Protein AF-A0A972DX67-F1 (afdb_monomer_lite)

Secondary structure (DSSP, 8-state):
--GGG--S-HHHHHHHHTT-S-HHHHHHHHHHHHH-HHHHHHHHHHHHHHHHHHHHHHHHS----------S-GGGTHHHHHHHHHHHHHHHTS---------PPPHHHHHHHHHHHHHHHHHHHHHHHHHTSGGGHHHHHHHHHHHHHH-TTSHHHHHHHHHHHHT-

Foldseek 3Di:
DDPPPPPDDPVLLLCLLVVNDDPVSVVVLVVSLVVDVVSVVSSVVSNVVVVVVVVVVVVVPPDDPDPDDDDDPCPVVVVVVVVVCVVVVVVVPPPPPPPPPPPDDDPVRVVVLVVLQVVLVVLLVVLVVLCVDPVSVVVSLVSLVVSCVRRVPYPSVVVSVVVNVVVD

Structure (mmCIF, N/CA/C/O backbone):
data_AF-A0A972DX67-F1
#
_entry.id   AF-A0A972DX67-F1
#
loop_
_atom_site.group_PDB
_atom_site.id
_atom_site.type_symbol
_atom_site.label_atom_id
_atom_site.label_alt_id
_atom_site.label_comp_id
_atom_site.label_asym_id
_atom_site.label_entity_id
_atom_site.label_seq_id
_atom_site.pdbx_PDB_ins_code
_atom_site.Cartn_x
_atom_site.Cartn_y
_atom_site.Cartn_z
_atom_site.occupancy
_atom_site.B_iso_or_equiv
_atom_site.auth_seq_id
_atom_site.auth_comp_id
_atom_site.auth_asym_id
_atom_site.auth_atom_id
_atom_site.pdbx_PDB_model_num
ATOM 1 N N . MET A 1 1 ? -5.923 33.563 16.821 1.00 40.72 1 MET A N 1
ATOM 2 C CA . MET A 1 1 ? -4.946 34.613 16.457 1.00 40.72 1 MET A CA 1
ATOM 3 C C . MET A 1 1 ? -3.716 33.893 15.916 1.00 40.72 1 MET A C 1
ATOM 5 O O . MET A 1 1 ? -3.133 33.157 16.690 1.00 40.72 1 MET A O 1
ATOM 9 N N . ASN A 1 2 ? -3.295 33.904 14.653 1.00 45.19 2 ASN A N 1
ATOM 10 C CA . ASN A 1 2 ? -3.822 34.324 13.352 1.00 45.19 2 ASN A CA 1
ATOM 11 C C . ASN A 1 2 ? -3.290 33.257 12.371 1.00 45.19 2 ASN A C 1
ATOM 13 O O . ASN A 1 2 ? -2.092 32.990 12.383 1.00 45.19 2 ASN A O 1
ATOM 17 N N . ARG A 1 3 ? -4.146 32.622 11.557 1.00 51.25 3 ARG A N 1
ATOM 18 C CA . ARG A 1 3 ? -3.701 31.657 10.524 1.00 51.25 3 ARG A CA 1
ATOM 19 C C . ARG A 1 3 ? -3.033 32.357 9.332 1.00 51.25 3 ARG A C 1
ATOM 21 O O . ARG A 1 3 ? -2.311 31.717 8.580 1.00 51.25 3 ARG A O 1
ATOM 28 N N . ASP A 1 4 ? -3.221 33.671 9.229 1.00 52.00 4 ASP A N 1
ATOM 29 C CA . ASP A 1 4 ? -2.890 34.472 8.051 1.00 52.00 4 ASP A CA 1
ATOM 30 C C . ASP A 1 4 ? -1.472 35.085 8.086 1.00 52.00 4 ASP A C 1
ATOM 32 O O . ASP A 1 4 ? -1.152 35.930 7.255 1.00 52.00 4 ASP A O 1
ATOM 36 N N . SER A 1 5 ? -0.605 34.683 9.033 1.00 57.78 5 SER A N 1
ATOM 37 C CA . SER A 1 5 ? 0.760 35.233 9.169 1.00 57.78 5 SER A CA 1
ATOM 38 C C . SER A 1 5 ? 1.914 34.216 9.281 1.00 57.78 5 SER A C 1
ATOM 40 O O . SER A 1 5 ? 3.056 34.653 9.417 1.00 57.78 5 SER A O 1
ATOM 42 N N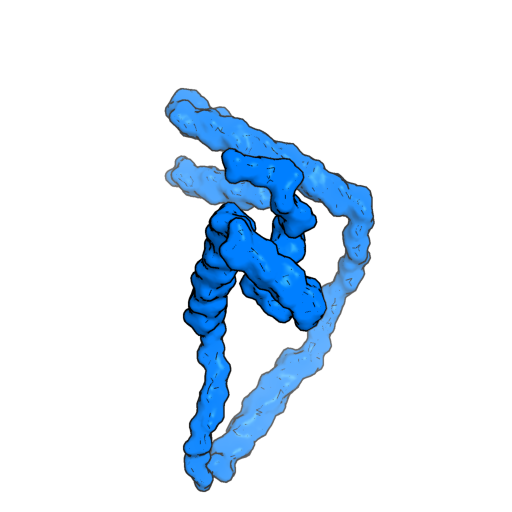 . CYS A 1 6 ? 1.693 32.888 9.217 1.00 72.75 6 CYS A N 1
ATOM 43 C CA . CYS A 1 6 ? 2.813 31.926 9.062 1.00 72.75 6 CYS A CA 1
ATOM 44 C C . CYS A 1 6 ? 3.154 31.893 7.556 1.00 72.75 6 CYS A C 1
ATOM 46 O O . CYS A 1 6 ? 2.484 31.233 6.770 1.00 72.75 6 CYS A O 1
ATOM 48 N N . GLN A 1 7 ? 4.150 32.689 7.142 1.00 72.62 7 GLN A N 1
ATOM 49 C CA . GLN A 1 7 ? 4.680 32.682 5.766 1.00 72.62 7 GLN A CA 1
ATOM 50 C C . GLN A 1 7 ? 5.565 31.456 5.490 1.00 72.62 7 GLN A C 1
ATOM 52 O O . GLN A 1 7 ? 5.942 31.210 4.347 1.00 72.62 7 GLN A O 1
ATOM 57 N N . ILE A 1 8 ? 5.900 30.685 6.529 1.00 78.25 8 ILE A N 1
ATOM 58 C CA . ILE A 1 8 ? 6.676 29.458 6.395 1.00 78.25 8 ILE A CA 1
ATOM 59 C C . ILE A 1 8 ? 5.747 28.331 5.943 1.00 78.25 8 ILE A C 1
ATOM 61 O O . ILE A 1 8 ? 4.800 27.962 6.638 1.00 78.25 8 ILE A O 1
ATOM 65 N N . THR A 1 9 ? 6.025 27.784 4.764 1.00 83.31 9 THR A N 1
ATOM 66 C CA . THR A 1 9 ? 5.316 26.621 4.225 1.00 83.31 9 THR A CA 1
ATOM 67 C C . THR A 1 9 ? 5.663 25.357 5.007 1.00 83.31 9 THR A C 1
ATOM 69 O O . THR A 1 9 ? 6.756 25.245 5.557 1.00 83.31 9 THR A O 1
ATOM 72 N N . GLY A 1 10 ? 4.774 24.361 4.983 1.00 82.81 10 GLY A N 1
ATOM 73 C CA . GLY A 1 10 ? 5.029 23.065 5.621 1.00 82.81 10 GLY A CA 1
ATOM 74 C C . GLY A 1 10 ? 6.306 22.371 5.132 1.00 82.81 10 GLY A C 1
ATOM 75 O O . GLY A 1 10 ? 7.004 21.783 5.946 1.00 82.81 10 GLY A O 1
ATOM 76 N N . GLU A 1 11 ? 6.649 22.498 3.847 1.00 86.31 11 GLU A N 1
ATOM 77 C CA . GLU A 1 11 ? 7.861 21.907 3.249 1.00 86.31 11 GLU A CA 1
ATOM 78 C C . GLU A 1 11 ? 9.142 22.438 3.913 1.00 86.31 11 GLU A C 1
ATOM 80 O O . GLU A 1 11 ? 9.923 21.663 4.453 1.00 86.31 11 GLU A O 1
ATOM 85 N N . LEU A 1 12 ? 9.272 23.765 4.024 1.00 86.88 12 LEU A N 1
ATOM 86 C CA . LEU A 1 12 ? 10.368 24.428 4.744 1.00 86.88 12 LEU A CA 1
ATOM 87 C C . LEU A 1 12 ? 10.505 23.978 6.211 1.00 86.88 12 LEU A C 1
ATOM 89 O O . LEU A 1 12 ? 11.612 23.963 6.738 1.00 86.88 12 LEU A O 1
ATOM 93 N N . LEU A 1 13 ? 9.408 23.629 6.896 1.00 89.62 13 LEU A N 1
ATOM 94 C CA . LEU A 1 13 ? 9.477 23.116 8.274 1.00 89.62 13 LEU A CA 1
ATOM 95 C C . LEU A 1 13 ? 9.993 21.676 8.337 1.00 89.62 13 LEU A C 1
ATOM 97 O O . LEU A 1 13 ? 10.650 21.325 9.315 1.00 89.62 13 LEU A O 1
ATOM 101 N N . VAL A 1 14 ? 9.694 20.860 7.323 1.00 91.88 14 VAL A N 1
ATOM 102 C CA . VAL A 1 14 ? 10.228 19.497 7.193 1.00 91.88 14 VAL A CA 1
ATOM 103 C C . VAL A 1 14 ? 11.723 19.560 6.914 1.00 91.88 14 VAL A C 1
ATOM 105 O O . VAL A 1 14 ? 12.494 18.991 7.679 1.00 91.88 14 VAL A O 1
ATOM 108 N N . ASP A 1 15 ? 12.140 20.358 5.932 1.00 90.88 15 ASP A N 1
ATOM 109 C CA . ASP A 1 15 ? 13.559 20.544 5.610 1.00 90.88 15 ASP A CA 1
ATOM 110 C C . ASP A 1 15 ? 14.352 21.120 6.798 1.00 90.88 15 ASP A C 1
ATOM 112 O O . ASP A 1 15 ? 15.506 20.767 7.044 1.00 90.88 15 ASP A O 1
ATOM 116 N N . PHE A 1 16 ? 13.724 21.999 7.586 1.00 90.94 16 PHE A N 1
ATOM 117 C CA . PHE A 1 16 ? 14.313 22.500 8.826 1.00 90.94 16 PHE A CA 1
ATOM 118 C C . PHE A 1 16 ? 14.427 21.421 9.911 1.00 90.94 16 PHE A C 1
ATOM 120 O O . PHE A 1 16 ? 15.390 21.430 10.672 1.00 90.94 16 PHE A O 1
ATOM 127 N N . ALA A 1 17 ? 13.452 20.516 10.024 1.00 91.56 17 ALA A N 1
ATOM 128 C CA . ALA A 1 17 ? 13.493 19.418 10.990 1.00 91.56 17 ALA A CA 1
ATOM 129 C C . ALA A 1 17 ? 14.527 18.342 10.612 1.00 91.56 17 ALA A C 1
ATOM 131 O O . ALA A 1 17 ? 15.100 17.730 11.513 1.00 91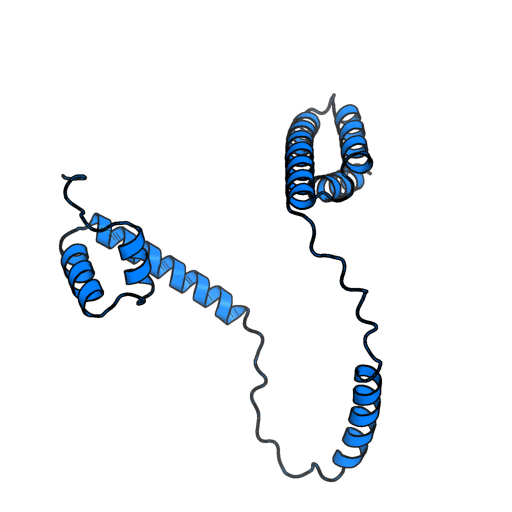.56 17 ALA A O 1
ATOM 132 N N . ASP A 1 18 ? 14.780 18.163 9.313 1.00 90.69 18 ASP A N 1
ATOM 133 C CA . ASP A 1 18 ? 15.757 17.225 8.748 1.00 90.69 18 ASP A CA 1
ATOM 134 C C . ASP A 1 18 ? 17.184 17.813 8.618 1.00 90.69 18 ASP A C 1
ATOM 136 O O . ASP A 1 18 ? 18.084 17.135 8.122 1.00 90.69 18 ASP A O 1
ATOM 140 N N . ASP A 1 19 ? 17.411 19.060 9.060 1.00 90.12 19 ASP A N 1
ATOM 141 C CA . ASP A 1 19 ? 18.679 19.804 8.931 1.00 90.12 19 ASP A CA 1
ATOM 142 C C . ASP A 1 19 ? 19.203 19.909 7.474 1.00 90.12 19 ASP A C 1
ATOM 144 O O . ASP A 1 19 ? 20.410 19.988 7.230 1.00 90.12 19 ASP A O 1
ATOM 148 N N . THR A 1 20 ? 18.306 19.931 6.480 1.00 91.25 20 THR A N 1
ATOM 149 C CA . THR A 1 20 ? 18.657 19.979 5.043 1.00 91.25 20 THR A CA 1
ATOM 150 C C . THR A 1 20 ? 18.681 21.392 4.456 1.00 91.25 20 THR A C 1
ATOM 152 O O . THR A 1 20 ? 19.166 21.585 3.339 1.00 91.25 20 THR A O 1
ATOM 155 N N . LEU A 1 21 ? 18.191 22.391 5.196 1.00 89.19 21 LEU A N 1
ATOM 156 C CA . LEU A 1 21 ? 18.182 23.787 4.758 1.00 89.19 21 LEU A CA 1
ATOM 157 C C . LEU A 1 21 ? 19.578 24.411 4.713 1.00 89.19 21 LEU A C 1
ATOM 159 O O . LEU A 1 21 ? 20.455 24.120 5.528 1.00 89.19 21 LEU A O 1
ATOM 163 N N . SER A 1 22 ? 19.758 25.373 3.803 1.00 91.69 22 SER A N 1
ATOM 164 C CA . SER A 1 22 ? 20.943 26.230 3.824 1.00 91.69 22 SER A CA 1
ATOM 165 C C . SER A 1 22 ? 21.011 27.040 5.127 1.00 91.69 22 SER A C 1
ATOM 167 O O . SER A 1 22 ? 19.991 27.337 5.752 1.00 91.69 22 SER A O 1
ATOM 169 N N . CYS A 1 23 ? 22.213 27.454 5.544 1.00 88.94 23 CYS A N 1
ATOM 170 C CA . CYS A 1 23 ? 22.396 28.224 6.782 1.00 88.94 23 CYS A CA 1
ATOM 171 C C . CYS A 1 23 ? 21.523 29.491 6.843 1.00 88.94 23 CYS A C 1
ATOM 173 O O . CYS A 1 23 ? 21.054 29.868 7.918 1.00 88.94 23 CYS A O 1
ATOM 175 N N . GLU A 1 24 ? 21.308 30.143 5.698 1.00 87.38 24 GLU A N 1
ATOM 176 C CA . GLU A 1 24 ? 20.490 31.351 5.587 1.00 87.38 24 GLU A CA 1
ATOM 177 C C . GLU A 1 24 ? 18.996 31.042 5.771 1.00 87.38 24 GLU A C 1
ATOM 179 O O . GLU A 1 24 ? 18.305 31.712 6.538 1.00 87.38 24 GLU A O 1
ATOM 184 N N . GLU A 1 25 ? 18.498 29.986 5.129 1.00 86.00 25 GLU A N 1
ATOM 185 C CA . GLU A 1 25 ? 17.109 29.534 5.260 1.00 86.00 25 GLU A CA 1
ATOM 186 C C . GLU A 1 25 ? 16.806 29.013 6.660 1.00 86.00 25 GLU A C 1
ATOM 188 O O . GLU A 1 25 ? 15.793 29.386 7.253 1.00 86.00 25 GLU A O 1
ATOM 193 N N . ALA A 1 26 ? 17.715 28.221 7.227 1.00 89.88 26 ALA A N 1
ATOM 194 C CA . ALA A 1 26 ? 17.591 27.707 8.580 1.00 89.88 26 ALA A CA 1
ATOM 195 C C . ALA A 1 26 ? 17.531 28.840 9.615 1.00 89.88 26 ALA A C 1
ATOM 197 O O . ALA A 1 26 ? 16.790 28.739 10.591 1.00 89.88 26 ALA A O 1
ATOM 198 N N . ALA A 1 27 ? 18.275 29.936 9.414 1.00 90.31 27 ALA A N 1
ATOM 199 C CA . ALA A 1 27 ? 18.199 31.106 10.288 1.00 90.31 27 ALA A CA 1
ATOM 200 C C . ALA A 1 27 ? 16.821 31.785 10.227 1.00 90.31 27 ALA A C 1
ATOM 202 O O . ALA A 1 27 ? 16.240 32.058 11.277 1.00 90.31 27 ALA A O 1
ATOM 203 N N . ARG A 1 28 ? 16.266 31.976 9.021 1.00 88.25 28 ARG A N 1
ATOM 204 C CA . ARG A 1 28 ? 14.923 32.557 8.834 1.00 88.25 28 ARG A CA 1
ATOM 205 C C . ARG A 1 28 ? 13.826 31.697 9.460 1.00 88.25 28 ARG A C 1
ATOM 207 O O . ARG A 1 28 ? 12.944 32.212 10.144 1.00 88.25 28 ARG A O 1
ATOM 214 N N . VAL A 1 29 ? 13.875 30.382 9.240 1.00 90.56 29 VAL A N 1
ATOM 215 C CA . VAL A 1 29 ? 12.883 29.455 9.804 1.00 90.56 29 VAL A CA 1
ATOM 216 C C . VAL A 1 29 ? 13.005 29.395 11.327 1.00 90.56 29 VAL A C 1
ATOM 218 O O . VAL A 1 29 ? 11.984 29.412 12.013 1.00 90.56 29 VAL A O 1
ATOM 221 N N . ARG A 1 30 ? 14.227 29.408 11.874 1.00 92.25 30 ARG A N 1
ATOM 222 C CA . ARG A 1 30 ? 14.466 29.429 13.324 1.00 92.25 30 ARG A CA 1
ATOM 223 C C . ARG A 1 30 ? 13.850 30.655 13.993 1.00 92.25 30 ARG A C 1
ATOM 225 O O . ARG A 1 30 ? 13.114 30.493 14.961 1.00 92.25 30 ARG A O 1
ATOM 232 N N . GLU A 1 31 ? 14.090 31.848 13.449 1.00 90.62 31 GLU A N 1
ATOM 233 C CA . GLU A 1 31 ? 13.496 33.090 13.961 1.00 90.62 31 GLU A CA 1
ATOM 234 C C . GLU A 1 31 ? 11.962 33.007 13.981 1.00 90.62 31 GLU A C 1
ATOM 236 O O . GLU A 1 31 ? 11.313 33.360 14.968 1.00 90.62 31 GLU A O 1
ATOM 241 N N . HIS A 1 32 ? 11.370 32.462 12.918 1.00 89.62 32 HIS A N 1
ATOM 242 C CA . HIS A 1 32 ? 9.926 32.282 12.845 1.00 89.62 32 HIS A CA 1
ATOM 243 C C . HIS A 1 32 ? 9.397 31.265 13.870 1.00 89.62 32 HIS A C 1
ATOM 245 O O . HIS A 1 32 ? 8.374 31.501 14.516 1.00 89.62 32 HIS A O 1
ATOM 251 N N . VAL A 1 33 ? 10.077 30.129 14.030 1.00 91.69 33 VAL A N 1
ATOM 252 C CA . VAL A 1 33 ? 9.702 29.066 14.973 1.00 91.69 33 VAL A CA 1
ATOM 253 C C . VAL A 1 33 ? 9.738 29.564 16.420 1.00 91.69 33 VAL A C 1
ATOM 255 O O . VAL A 1 33 ? 8.867 29.206 17.211 1.00 91.69 33 VAL A O 1
ATOM 258 N N . GLU A 1 34 ? 10.680 30.437 16.771 1.00 90.06 34 GLU A N 1
ATOM 259 C CA . GLU A 1 34 ? 10.734 31.049 18.105 1.00 90.06 34 GLU A CA 1
ATOM 260 C C . GLU A 1 34 ? 9.519 31.945 18.389 1.00 90.06 34 GLU A C 1
ATOM 262 O O . GLU A 1 34 ? 9.016 31.977 19.515 1.00 90.06 34 GLU A O 1
ATOM 267 N N . GLN A 1 35 ? 9.006 32.627 17.363 1.00 87.88 35 GLN A N 1
ATOM 268 C CA . GLN A 1 35 ? 7.888 33.566 17.475 1.00 87.88 35 GLN A CA 1
ATOM 269 C C . GLN A 1 35 ? 6.512 32.909 17.276 1.00 87.88 35 GLN A C 1
ATOM 271 O O . GLN A 1 35 ? 5.501 33.449 17.729 1.00 87.88 35 GLN A O 1
ATOM 276 N N . CYS A 1 36 ? 6.447 31.746 16.618 1.00 90.12 36 CYS A N 1
ATOM 277 C CA . CYS A 1 36 ? 5.201 31.078 16.248 1.00 90.12 36 CYS A CA 1
ATOM 278 C C . CYS A 1 36 ? 5.007 29.747 17.002 1.00 90.12 36 CYS A C 1
ATOM 280 O O . CYS A 1 36 ? 5.584 28.723 16.624 1.00 90.12 36 CYS A O 1
ATOM 282 N N . PRO A 1 37 ? 4.119 29.694 18.018 1.00 88.50 37 PRO A N 1
ATOM 283 C CA . PRO A 1 37 ? 3.884 28.482 18.805 1.00 88.50 37 PRO A CA 1
ATOM 284 C C . PRO A 1 37 ? 3.403 27.278 17.988 1.00 88.50 37 PRO A C 1
ATOM 286 O O . PRO A 1 37 ? 3.714 26.143 18.341 1.00 88.50 37 PRO A O 1
ATOM 289 N N . GLN A 1 38 ? 2.649 27.514 16.911 1.00 87.19 38 GLN A N 1
ATOM 290 C CA . GLN A 1 38 ? 2.149 26.454 16.038 1.00 87.19 38 GLN A CA 1
ATOM 291 C C . GLN A 1 38 ? 3.279 25.863 15.196 1.00 87.19 38 GLN A C 1
ATOM 293 O O . GLN A 1 38 ? 3.479 24.652 15.213 1.00 87.19 38 GLN A O 1
ATOM 298 N N . CYS A 1 39 ? 4.028 26.721 14.498 1.00 89.69 39 CYS A N 1
ATOM 299 C CA . CYS A 1 39 ? 5.107 26.292 13.616 1.00 89.69 39 CYS A CA 1
ATOM 300 C C . CYS A 1 39 ? 6.244 25.637 14.477 1.00 89.69 39 CYS A C 1
ATOM 302 O O . CYS A 1 39 ? 6.822 24.634 14.064 1.00 89.69 39 CYS A O 1
ATOM 304 N N . ARG A 1 40 ? 6.413 26.031 15.759 1.00 92.00 40 ARG A N 1
ATOM 305 C CA . ARG A 1 40 ? 7.207 25.300 16.779 1.00 92.00 40 ARG A CA 1
ATOM 306 C C . ARG A 1 40 ? 6.677 23.913 17.133 1.00 92.00 40 ARG A C 1
ATOM 308 O O . ARG A 1 40 ? 7.438 22.953 17.104 1.00 92.00 40 ARG A O 1
ATOM 315 N N . ALA A 1 41 ? 5.395 23.794 17.476 1.00 91.88 41 ALA A N 1
ATOM 316 C CA . ALA A 1 41 ? 4.802 22.502 17.827 1.00 91.88 41 ALA A CA 1
ATOM 317 C C . ALA A 1 41 ? 4.918 21.489 16.674 1.00 91.88 41 ALA A C 1
ATOM 319 O O . ALA A 1 41 ? 5.141 20.305 16.910 1.00 91.88 41 ALA A O 1
ATOM 320 N N . THR A 1 42 ? 4.812 21.962 15.429 1.00 90.75 42 THR A N 1
ATOM 321 C CA . THR A 1 42 ? 5.006 21.136 14.234 1.00 90.75 42 THR A CA 1
ATOM 322 C C . THR A 1 42 ? 6.441 20.626 14.108 1.00 90.75 42 THR A C 1
ATOM 324 O O . THR A 1 42 ? 6.625 19.430 13.906 1.00 90.75 42 THR A O 1
ATOM 327 N N . VAL A 1 43 ? 7.453 21.487 14.267 1.00 93.56 43 VAL A N 1
ATOM 328 C CA . VAL A 1 43 ? 8.867 21.069 14.193 1.00 93.56 43 VAL A CA 1
ATOM 329 C C . VAL A 1 43 ? 9.215 20.064 15.292 1.00 93.56 43 VAL A C 1
ATOM 331 O O . VAL 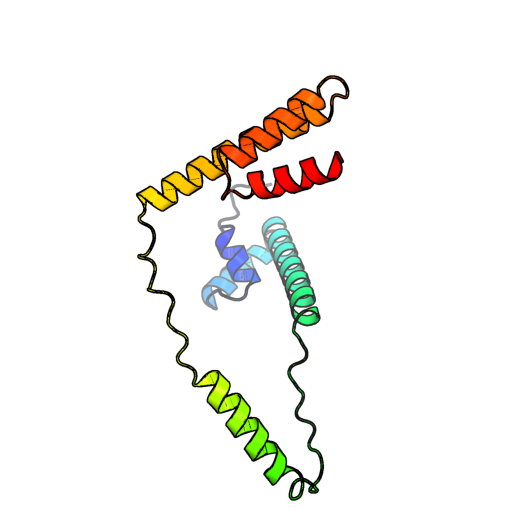A 1 43 ? 9.874 19.067 15.013 1.00 93.56 43 VAL A O 1
ATOM 334 N N . GLU A 1 44 ? 8.735 20.273 16.518 1.00 93.81 44 GLU A N 1
ATOM 335 C CA . GLU A 1 44 ? 8.949 19.322 17.619 1.00 93.81 44 GLU A CA 1
ATOM 336 C C . GLU A 1 44 ? 8.322 17.950 17.326 1.00 93.81 44 GLU A C 1
ATOM 338 O O . GLU A 1 44 ? 8.967 16.917 17.504 1.00 93.81 44 GLU A O 1
ATOM 343 N N . ALA A 1 45 ? 7.093 17.924 16.799 1.00 92.94 45 ALA A N 1
ATOM 344 C CA . ALA A 1 45 ? 6.440 16.676 16.408 1.00 92.94 45 ALA A CA 1
ATOM 345 C C . ALA A 1 45 ? 7.206 15.941 15.292 1.00 92.94 45 ALA A C 1
ATOM 347 O O . ALA A 1 45 ? 7.345 14.716 15.338 1.00 92.94 45 ALA A O 1
ATOM 348 N N . LEU A 1 46 ? 7.735 16.681 14.310 1.00 93.62 46 LEU A N 1
ATOM 349 C CA . LEU A 1 46 ? 8.563 16.120 13.241 1.00 93.62 46 LEU A CA 1
ATOM 350 C C . LEU A 1 46 ? 9.853 15.510 13.805 1.00 93.62 46 LEU A C 1
ATOM 352 O O . LEU A 1 46 ? 10.135 14.342 13.535 1.00 93.62 46 LEU A O 1
ATOM 356 N N . LYS A 1 47 ? 10.574 16.230 14.671 1.00 92.94 47 LYS A N 1
ATOM 357 C CA . LYS A 1 47 ? 11.794 15.724 15.325 1.00 92.94 47 LYS A CA 1
ATOM 358 C C . LYS A 1 47 ? 11.542 14.460 16.142 1.00 92.94 47 LYS A C 1
ATOM 360 O O . LYS A 1 47 ? 12.267 13.480 15.990 1.00 92.94 47 LYS A O 1
ATOM 365 N N . GLN A 1 48 ? 10.469 14.428 16.928 1.00 93.81 48 GLN A N 1
ATOM 366 C CA . GLN A 1 48 ? 10.098 13.243 17.705 1.00 93.81 48 GLN A CA 1
ATOM 367 C C . GLN A 1 48 ? 9.805 12.025 16.808 1.00 93.81 48 GLN A C 1
ATOM 369 O O . GLN A 1 48 ? 10.155 10.885 17.143 1.00 93.81 48 GLN A O 1
ATOM 374 N N . SER A 1 49 ? 9.176 12.248 15.650 1.00 91.88 49 SER A N 1
ATOM 375 C CA . SER A 1 49 ? 8.922 11.181 14.678 1.00 91.88 49 SER A CA 1
ATOM 376 C C . SER A 1 49 ? 10.220 10.633 14.069 1.00 91.88 49 SER A C 1
ATOM 378 O O . SER A 1 49 ? 10.375 9.413 13.966 1.00 91.88 49 SER A O 1
ATOM 380 N N . LEU A 1 50 ? 11.184 11.510 13.763 1.00 91.81 50 LEU A N 1
ATOM 381 C CA . LEU A 1 50 ? 12.501 11.136 13.244 1.00 91.81 50 LEU A CA 1
ATOM 382 C C . LEU A 1 50 ? 13.304 10.339 14.269 1.00 91.81 50 LEU A C 1
ATOM 384 O O . LEU A 1 50 ? 13.869 9.303 13.926 1.00 91.81 50 LEU A O 1
ATOM 388 N N . GLU A 1 51 ? 13.319 10.763 15.532 1.00 91.19 51 GLU A N 1
ATOM 389 C CA . GLU A 1 51 ? 13.984 10.026 16.613 1.00 91.19 51 GLU A CA 1
ATOM 390 C C . GLU A 1 51 ? 13.422 8.609 16.765 1.00 91.19 51 GLU A C 1
ATOM 392 O O . GLU A 1 51 ? 14.176 7.639 16.876 1.00 91.19 51 GLU A O 1
ATOM 397 N N . THR A 1 52 ? 12.095 8.475 16.702 1.00 89.88 52 THR A N 1
ATOM 398 C CA . THR A 1 52 ? 11.413 7.178 16.782 1.00 89.88 52 THR A CA 1
ATOM 399 C C . THR A 1 52 ? 11.779 6.287 15.594 1.00 89.88 52 THR A C 1
ATOM 401 O O . THR A 1 52 ? 12.131 5.120 15.776 1.00 89.88 52 THR A O 1
ATOM 404 N N . ALA A 1 53 ? 11.751 6.834 14.375 1.00 87.38 53 ALA A N 1
ATOM 405 C CA . ALA A 1 53 ? 12.142 6.108 13.171 1.00 87.38 53 ALA A CA 1
ATOM 406 C C . ALA A 1 53 ? 13.618 5.669 13.222 1.00 87.38 53 ALA A C 1
ATOM 408 O O . ALA A 1 53 ? 13.932 4.517 12.918 1.00 87.38 53 ALA A O 1
ATOM 409 N N . GLN A 1 54 ? 14.518 6.545 13.681 1.00 88.00 54 GLN A N 1
ATOM 410 C CA . GLN A 1 54 ? 15.937 6.230 13.851 1.00 88.00 54 GLN A CA 1
ATOM 411 C C . GLN A 1 54 ? 16.178 5.131 14.891 1.00 88.00 54 GLN A C 1
ATOM 413 O O . GLN A 1 54 ? 17.042 4.281 14.675 1.00 88.00 54 GLN A O 1
ATOM 418 N N . ALA A 1 55 ? 15.441 5.128 16.006 1.00 85.38 55 ALA A N 1
ATOM 419 C CA . ALA A 1 55 ? 15.543 4.079 17.019 1.00 85.38 55 ALA A CA 1
ATOM 420 C C . ALA A 1 55 ? 15.157 2.710 16.437 1.00 85.38 55 ALA A C 1
ATOM 422 O O . ALA A 1 55 ? 15.936 1.762 16.519 1.00 85.38 55 ALA A O 1
ATOM 423 N N . ILE A 1 56 ? 14.023 2.645 15.730 1.00 84.62 56 ILE A N 1
ATOM 424 C CA . ILE A 1 56 ? 13.569 1.425 15.049 1.00 84.62 56 ILE A CA 1
ATOM 425 C C . ILE A 1 56 ? 14.616 0.946 14.037 1.00 84.62 56 ILE A C 1
ATOM 427 O O . ILE A 1 56 ? 14.896 -0.249 13.949 1.00 84.62 56 ILE A O 1
ATOM 431 N N . TRP A 1 57 ? 15.218 1.851 13.265 1.00 80.38 57 TRP A N 1
ATOM 432 C CA . TRP A 1 57 ? 16.243 1.472 12.293 1.00 80.38 57 TRP A CA 1
ATOM 433 C C . TRP A 1 57 ? 17.554 1.015 12.935 1.00 80.38 57 TRP A C 1
ATOM 435 O O . TRP A 1 57 ? 18.155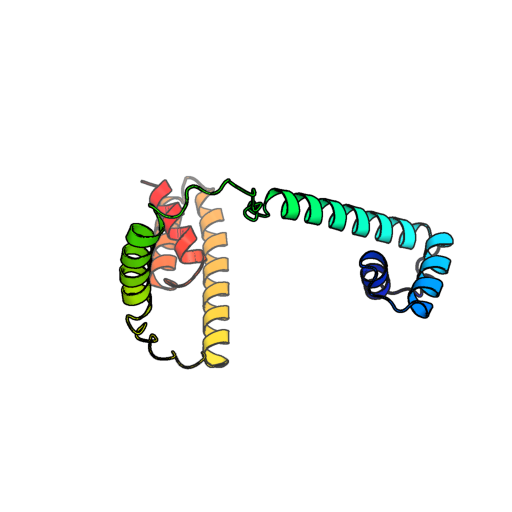 0.076 12.421 1.00 80.38 57 TRP A O 1
ATOM 445 N N . ARG A 1 58 ? 17.990 1.604 14.058 1.00 79.19 58 ARG A N 1
ATOM 446 C CA . ARG A 1 58 ? 19.176 1.125 14.793 1.00 79.19 58 ARG A CA 1
ATOM 447 C C . ARG A 1 58 ? 18.968 -0.271 15.366 1.00 79.19 58 ARG A C 1
ATOM 449 O O . ARG A 1 58 ? 19.868 -1.095 15.249 1.00 79.19 58 ARG A O 1
ATOM 456 N N . ASP A 1 59 ? 17.792 -0.548 15.917 1.00 74.56 59 ASP A N 1
ATOM 457 C CA . ASP A 1 59 ? 17.482 -1.853 16.510 1.00 74.56 59 ASP A CA 1
ATOM 458 C C . ASP A 1 59 ? 17.388 -2.965 15.453 1.00 74.56 59 ASP A C 1
ATOM 460 O O . ASP A 1 59 ? 17.666 -4.131 15.733 1.00 74.56 59 ASP A O 1
ATOM 464 N N . ASN A 1 60 ? 17.046 -2.600 14.213 1.00 60.06 60 ASN A N 1
ATOM 465 C CA . ASN A 1 60 ? 16.972 -3.515 13.072 1.00 60.06 60 ASN A CA 1
ATOM 466 C C . ASN A 1 60 ? 18.229 -3.507 12.184 1.00 60.06 60 ASN A C 1
ATOM 468 O O . ASN A 1 60 ? 18.326 -4.306 11.246 1.00 60.06 60 ASN A O 1
ATOM 472 N N . ALA A 1 61 ? 19.214 -2.650 12.468 1.00 58.78 61 ALA A N 1
ATOM 473 C CA . ALA A 1 61 ? 20.513 -2.708 11.819 1.00 58.78 61 ALA A CA 1
ATOM 474 C C . ALA A 1 61 ? 21.252 -3.948 12.344 1.00 58.78 61 ALA A C 1
ATOM 476 O O . ALA A 1 61 ? 21.818 -3.948 13.436 1.00 58.78 61 ALA A O 1
ATOM 477 N N . CYS A 1 62 ? 21.211 -5.032 11.560 1.00 50.16 62 CYS A N 1
ATOM 478 C CA . CYS A 1 62 ? 21.978 -6.258 11.794 1.00 50.16 62 CYS A CA 1
ATOM 479 C C . CYS A 1 62 ? 23.404 -5.942 12.275 1.00 50.16 62 CYS A C 1
ATOM 481 O O . CYS A 1 62 ? 24.021 -5.010 11.749 1.00 50.16 62 CYS A O 1
ATOM 483 N N . PRO A 1 63 ? 23.972 -6.724 13.215 1.00 50.91 63 PRO A N 1
ATOM 484 C CA . PRO A 1 63 ? 25.296 -6.444 13.737 1.00 50.91 63 PRO A CA 1
ATOM 485 C C . PRO A 1 63 ? 26.311 -6.576 12.603 1.00 50.91 63 PRO A C 1
ATOM 487 O O . PRO A 1 63 ? 26.669 -7.679 12.186 1.00 50.91 63 PRO A O 1
ATOM 490 N N . ALA A 1 64 ? 26.786 -5.431 12.112 1.00 52.09 64 ALA A N 1
ATOM 491 C CA . ALA A 1 64 ? 28.009 -5.358 11.343 1.00 52.09 64 ALA A CA 1
ATOM 492 C C . ALA A 1 64 ? 29.083 -6.070 12.169 1.00 52.09 64 ALA A C 1
ATOM 494 O O . ALA A 1 64 ? 29.331 -5.723 13.326 1.00 52.09 64 ALA A O 1
ATOM 495 N N . SER A 1 65 ? 29.650 -7.127 11.593 1.00 51.97 65 SER A N 1
ATOM 496 C CA . SER A 1 65 ? 30.699 -7.944 12.185 1.00 51.97 65 SER A CA 1
ATOM 497 C C . SER A 1 65 ? 31.797 -7.043 12.746 1.00 51.97 65 SER A C 1
ATOM 499 O O . SER A 1 65 ? 32.615 -6.509 11.994 1.00 51.97 65 SER A O 1
ATOM 501 N N . SER A 1 66 ? 31.813 -6.855 14.066 1.00 49.97 66 SER A N 1
ATOM 502 C CA . SER A 1 66 ? 32.920 -6.177 14.721 1.00 49.97 66 SER A CA 1
ATOM 503 C C . SER A 1 66 ? 34.146 -7.066 14.555 1.00 49.97 66 SER A C 1
ATOM 505 O O . SER A 1 66 ? 34.195 -8.202 15.034 1.00 49.97 66 SER A O 1
ATOM 507 N N . ALA A 1 67 ? 35.118 -6.566 13.796 1.00 50.56 67 ALA A N 1
ATOM 508 C CA . ALA A 1 67 ? 36.410 -7.195 13.619 1.00 50.56 67 ALA A CA 1
ATOM 509 C C . ALA A 1 67 ? 37.115 -7.246 14.980 1.00 50.56 67 ALA A C 1
ATOM 511 O O . ALA A 1 67 ? 37.807 -6.314 15.384 1.00 50.56 67 ALA A O 1
ATOM 512 N N . ARG A 1 68 ? 36.915 -8.343 15.712 1.00 53.06 68 ARG A N 1
ATOM 513 C CA . ARG A 1 68 ? 37.766 -8.694 16.844 1.00 53.06 68 ARG A CA 1
ATOM 514 C C . ARG A 1 68 ? 39.089 -9.179 16.276 1.00 53.06 68 ARG A C 1
ATOM 516 O O . ARG A 1 68 ? 39.141 -10.181 15.566 1.00 53.06 68 ARG A O 1
ATOM 523 N N . THR A 1 69 ? 40.155 -8.462 16.597 1.00 54.94 69 THR A N 1
ATOM 524 C CA . THR A 1 69 ? 41.528 -8.926 16.432 1.00 54.94 69 THR A CA 1
ATOM 525 C C . THR A 1 69 ? 41.700 -10.223 17.225 1.00 54.94 69 THR A C 1
ATOM 527 O O . THR A 1 69 ? 41.703 -10.227 18.453 1.00 54.94 69 THR A O 1
ATOM 530 N N . LEU A 1 70 ? 41.790 -11.349 16.514 1.00 52.75 70 LEU A N 1
ATOM 531 C CA . LEU A 1 70 ? 42.046 -12.671 17.086 1.00 52.75 70 LEU A CA 1
ATOM 532 C C . LEU A 1 70 ? 43.453 -13.156 16.693 1.00 52.75 70 LEU A C 1
ATOM 534 O O . LEU A 1 70 ? 43.913 -12.881 15.582 1.00 52.75 70 LEU A O 1
ATOM 538 N N . PRO A 1 71 ? 44.160 -13.834 17.615 1.00 47.81 71 PRO A N 1
ATOM 539 C CA . PRO A 1 71 ? 45.603 -14.009 17.562 1.00 47.81 71 PRO A CA 1
ATOM 540 C C . PRO A 1 71 ? 46.075 -15.066 16.554 1.00 47.81 71 PRO A C 1
ATOM 542 O O . PRO A 1 71 ? 45.344 -15.928 16.069 1.00 47.81 71 PRO A O 1
ATOM 545 N N . LEU A 1 72 ? 47.372 -14.954 16.286 1.00 54.66 72 LEU A N 1
ATOM 546 C CA . LEU A 1 72 ? 48.225 -15.508 15.237 1.00 54.66 72 LEU A CA 1
ATOM 547 C C . LEU A 1 72 ? 48.296 -17.054 15.107 1.00 54.66 72 LEU A C 1
ATOM 549 O O . LEU A 1 72 ? 49.389 -17.605 15.013 1.00 54.66 72 LEU A O 1
ATOM 553 N N . HIS A 1 73 ? 47.175 -17.783 15.045 1.00 59.72 73 HIS A N 1
ATOM 554 C CA . HIS A 1 73 ? 47.175 -19.243 14.798 1.00 59.72 73 HIS A CA 1
ATOM 555 C C . HIS A 1 73 ? 46.576 -19.673 13.435 1.00 59.72 73 HIS A C 1
ATOM 557 O O . HIS A 1 73 ? 46.279 -20.848 13.206 1.00 59.72 73 HIS A O 1
ATOM 563 N N . TRP A 1 74 ? 46.461 -18.729 12.487 1.00 49.69 74 TRP A N 1
ATOM 564 C CA . TRP A 1 74 ? 45.809 -18.869 11.166 1.00 49.69 74 TRP A CA 1
ATOM 565 C C . TRP A 1 74 ? 46.550 -19.783 10.169 1.00 49.69 74 TRP A C 1
ATOM 567 O O . TRP A 1 74 ? 45.945 -20.326 9.248 1.00 49.69 74 TRP A O 1
ATOM 577 N N . ARG A 1 75 ? 47.846 -20.064 10.336 1.00 58.19 75 ARG A N 1
ATOM 578 C CA . ARG A 1 75 ? 48.600 -20.804 9.299 1.00 58.19 75 ARG A CA 1
ATOM 579 C C . ARG A 1 75 ? 48.058 -22.207 8.983 1.00 58.19 75 ARG A C 1
ATOM 581 O O . ARG A 1 75 ? 48.238 -22.672 7.865 1.00 58.19 75 ARG A O 1
ATOM 588 N N . ARG A 1 76 ? 47.352 -22.861 9.914 1.00 57.56 76 ARG A N 1
ATOM 589 C CA . ARG A 1 76 ? 46.746 -24.189 9.683 1.00 57.56 76 ARG A CA 1
ATOM 590 C C . ARG A 1 76 ? 45.341 -24.139 9.069 1.00 57.56 76 ARG A C 1
ATOM 592 O O . ARG A 1 76 ? 44.924 -25.114 8.459 1.00 57.56 76 ARG A O 1
ATOM 599 N N . TYR A 1 77 ? 44.645 -23.006 9.160 1.00 57.94 77 TYR A N 1
ATOM 600 C CA . TYR A 1 77 ? 43.296 -22.834 8.602 1.00 57.94 77 TYR A CA 1
ATOM 601 C C . TYR A 1 77 ? 43.294 -22.205 7.200 1.00 57.94 77 TYR A C 1
ATOM 603 O O . TYR A 1 77 ? 42.301 -22.309 6.485 1.00 57.94 77 TYR A O 1
ATOM 611 N N . ALA A 1 78 ? 44.411 -21.605 6.771 1.00 58.00 78 ALA A N 1
ATOM 612 C CA . ALA A 1 78 ? 44.535 -20.982 5.452 1.00 58.00 78 ALA A CA 1
ATOM 613 C C . ALA A 1 78 ? 44.361 -21.980 4.287 1.00 58.00 78 ALA A C 1
ATOM 615 O O . ALA A 1 78 ? 43.725 -21.648 3.290 1.00 58.00 78 ALA A O 1
ATOM 616 N N . ALA A 1 79 ? 44.858 -23.215 4.423 1.00 56.62 79 ALA A N 1
ATOM 617 C CA . ALA A 1 79 ? 44.747 -24.223 3.365 1.00 56.62 79 ALA A CA 1
ATOM 618 C C . ALA A 1 79 ? 43.306 -24.740 3.179 1.00 56.62 79 ALA A C 1
ATOM 620 O O . ALA A 1 79 ? 42.874 -24.972 2.054 1.00 56.62 79 ALA A O 1
ATOM 621 N N . VAL A 1 80 ? 42.544 -24.865 4.271 1.00 58.75 80 VAL A N 1
ATOM 622 C CA . VAL A 1 80 ? 41.138 -25.310 4.233 1.00 58.75 80 VAL A CA 1
ATOM 623 C C . VAL A 1 80 ? 40.216 -24.183 3.759 1.00 58.75 80 VAL A C 1
ATOM 625 O O . VAL A 1 80 ? 39.270 -24.420 3.016 1.00 58.75 80 VAL A O 1
ATOM 628 N N . ALA A 1 81 ? 40.516 -22.932 4.117 1.00 56.78 81 ALA A N 1
ATOM 629 C CA . ALA A 1 81 ? 39.760 -21.784 3.626 1.00 56.78 81 ALA A CA 1
ATOM 630 C C . ALA A 1 81 ? 39.903 -21.600 2.105 1.00 56.78 81 ALA A C 1
ATOM 632 O O . ALA A 1 81 ? 38.926 -21.260 1.443 1.00 56.78 81 ALA A O 1
ATOM 633 N N . ALA A 1 82 ? 41.083 -21.867 1.532 1.00 60.81 82 ALA A N 1
ATOM 634 C CA . ALA A 1 82 ? 41.308 -21.736 0.093 1.00 60.81 82 ALA A CA 1
ATOM 635 C C . ALA A 1 82 ? 40.456 -22.716 -0.732 1.00 60.81 82 ALA A C 1
ATOM 637 O O . ALA A 1 82 ? 39.897 -22.328 -1.755 1.00 60.81 82 ALA A O 1
ATOM 638 N N . THR A 1 83 ? 40.298 -23.965 -0.284 1.00 60.28 83 THR A N 1
ATOM 639 C CA . THR A 1 83 ? 39.468 -24.952 -0.993 1.00 60.28 83 THR A CA 1
ATOM 640 C C . THR A 1 83 ? 37.978 -24.634 -0.881 1.00 60.28 83 THR A C 1
ATOM 642 O O . THR A 1 83 ? 37.258 -24.755 -1.870 1.00 60.28 83 THR A O 1
ATOM 645 N N . VAL A 1 84 ? 37.519 -24.144 0.276 1.00 69.56 84 VAL A N 1
ATOM 646 C CA . VAL A 1 84 ? 36.132 -23.682 0.460 1.00 69.56 84 VAL A CA 1
ATOM 647 C C . VAL A 1 84 ? 35.849 -22.425 -0.368 1.00 69.56 84 VAL A C 1
ATOM 649 O O . VAL A 1 84 ? 34.801 -22.345 -1.003 1.00 69.56 84 VAL A O 1
ATOM 652 N N . LEU A 1 85 ? 36.785 -21.474 -0.437 1.00 64.94 85 LEU A N 1
ATOM 653 C CA . LEU A 1 85 ? 36.652 -20.268 -1.260 1.00 64.94 85 LEU A CA 1
ATOM 654 C C . LEU A 1 85 ? 36.685 -20.577 -2.760 1.00 64.94 85 LEU A C 1
ATOM 656 O O . LEU A 1 85 ? 35.931 -19.966 -3.510 1.00 64.94 85 LEU A O 1
ATOM 660 N N . LEU A 1 86 ? 37.493 -21.542 -3.207 1.00 63.66 86 LEU A N 1
ATOM 661 C CA . LEU A 1 86 ? 37.491 -21.984 -4.604 1.00 63.66 86 LEU A CA 1
ATOM 662 C C . LEU A 1 86 ? 36.198 -22.729 -4.963 1.00 63.66 86 LEU A C 1
ATOM 664 O O . LEU A 1 86 ? 35.639 -22.489 -6.030 1.00 63.66 86 LEU A O 1
ATOM 668 N N . ALA A 1 87 ? 35.673 -23.570 -4.067 1.00 65.25 87 ALA A N 1
ATOM 669 C CA . ALA A 1 87 ? 34.399 -24.258 -4.277 1.00 65.25 87 ALA A CA 1
ATOM 670 C C . ALA A 1 87 ? 33.201 -23.288 -4.264 1.00 65.25 87 ALA A C 1
ATOM 672 O O . ALA A 1 87 ? 32.335 -23.366 -5.135 1.00 65.25 87 ALA A O 1
ATOM 673 N N . ALA A 1 88 ? 33.167 -22.336 -3.327 1.00 59.16 88 ALA A N 1
ATOM 674 C CA . ALA A 1 88 ? 32.130 -21.305 -3.254 1.00 59.16 88 ALA A CA 1
ATOM 675 C C . ALA A 1 88 ? 32.236 -20.296 -4.412 1.00 59.16 88 ALA A C 1
ATOM 677 O O . ALA A 1 88 ? 31.225 -19.919 -5.003 1.00 59.16 88 ALA A O 1
ATOM 678 N N . GLY A 1 89 ? 33.458 -19.912 -4.788 1.00 58.25 89 GLY A N 1
ATOM 679 C CA . GLY A 1 89 ? 33.734 -19.043 -5.929 1.00 58.25 89 GLY A CA 1
ATOM 680 C C . GLY A 1 89 ? 33.321 -19.678 -7.255 1.00 58.25 89 GLY A C 1
ATOM 681 O O . GLY A 1 89 ? 32.676 -19.019 -8.063 1.00 58.25 89 GLY A O 1
ATOM 682 N N . ALA A 1 90 ? 33.588 -20.972 -7.456 1.00 59.62 90 ALA A N 1
ATOM 683 C CA . ALA A 1 90 ? 33.123 -21.707 -8.635 1.00 59.62 90 ALA A CA 1
ATOM 684 C C . ALA A 1 90 ? 31.588 -21.827 -8.692 1.00 59.62 90 ALA A C 1
ATOM 686 O O . ALA A 1 90 ? 31.011 -21.833 -9.780 1.00 59.62 90 ALA A O 1
ATOM 687 N N . LEU A 1 91 ? 30.913 -21.862 -7.536 1.00 55.78 91 LEU A N 1
ATOM 688 C CA . LEU A 1 91 ? 29.450 -21.837 -7.465 1.00 55.78 91 LEU A CA 1
ATOM 689 C C . LEU A 1 91 ? 28.872 -20.453 -7.813 1.00 55.78 91 LEU A C 1
ATOM 691 O O . LEU A 1 91 ? 27.815 -20.386 -8.434 1.00 55.78 91 LEU A O 1
ATOM 695 N N . MET A 1 92 ? 29.575 -19.365 -7.471 1.00 57.78 92 MET A N 1
ATOM 696 C CA . MET A 1 92 ? 29.225 -17.994 -7.879 1.00 57.78 92 MET A CA 1
ATOM 697 C C . MET A 1 92 ? 29.627 -17.654 -9.321 1.00 57.78 92 MET A C 1
ATOM 699 O O . MET A 1 92 ? 29.019 -16.776 -9.924 1.00 57.78 92 MET A O 1
ATOM 703 N N . TYR A 1 93 ? 30.608 -18.360 -9.891 1.00 54.00 93 TYR A N 1
ATOM 704 C CA . TYR A 1 93 ? 30.997 -18.251 -11.302 1.00 54.00 93 TYR A CA 1
ATOM 705 C C . TYR A 1 93 ? 30.185 -19.152 -12.233 1.00 54.00 93 TYR A C 1
ATOM 707 O O . TYR A 1 93 ? 30.429 -19.154 -13.442 1.00 54.00 93 TYR A O 1
ATOM 715 N N . ARG A 1 94 ? 29.177 -19.880 -11.721 1.00 50.09 94 ARG A N 1
ATOM 716 C CA . ARG A 1 94 ? 28.086 -20.294 -12.603 1.00 50.09 94 ARG A CA 1
ATOM 717 C C . ARG A 1 94 ? 27.517 -19.001 -13.169 1.00 50.09 94 ARG A C 1
ATOM 719 O O . ARG A 1 94 ? 27.022 -18.204 -12.374 1.00 50.09 94 ARG A O 1
ATOM 726 N N . PRO A 1 95 ? 27.587 -18.772 -14.493 1.00 51.44 95 PRO A N 1
ATOM 727 C CA . PRO A 1 95 ? 26.942 -17.617 -15.070 1.00 51.44 95 PRO A CA 1
ATOM 728 C C . PRO A 1 95 ? 25.491 -17.749 -14.649 1.00 51.44 95 PRO A C 1
ATOM 730 O O . PRO A 1 95 ? 24.810 -18.709 -15.027 1.00 51.44 95 PRO A O 1
ATOM 733 N N . ALA A 1 96 ? 25.051 -16.837 -13.783 1.00 56.69 96 ALA A N 1
ATOM 734 C CA . ALA A 1 96 ? 23.647 -16.584 -13.613 1.00 56.69 96 ALA A CA 1
ATOM 735 C C . ALA A 1 96 ? 23.171 -16.382 -15.045 1.00 56.69 96 ALA A C 1
ATOM 737 O O . ALA A 1 96 ? 23.551 -15.403 -15.688 1.00 56.69 96 ALA A O 1
ATOM 738 N N . ARG A 1 97 ? 22.467 -17.379 -15.597 1.00 47.72 97 ARG A N 1
ATOM 739 C CA . ARG A 1 97 ? 21.661 -17.175 -16.788 1.00 47.72 97 ARG A CA 1
ATOM 740 C C . ARG A 1 97 ? 20.813 -15.991 -16.390 1.00 47.72 97 ARG A C 1
ATOM 742 O O . ARG A 1 97 ? 19.917 -16.159 -15.567 1.00 47.72 97 ARG A O 1
ATOM 749 N N . GLN A 1 98 ? 21.196 -14.803 -16.856 1.00 50.91 98 GLN A N 1
ATOM 750 C CA . GLN A 1 98 ? 20.371 -13.623 -16.739 1.00 50.91 98 GLN A CA 1
ATOM 751 C C . GLN A 1 98 ? 19.022 -14.105 -17.251 1.00 50.91 98 GLN A C 1
ATOM 753 O O . GLN A 1 98 ? 18.965 -14.540 -18.409 1.00 50.91 98 GLN A O 1
ATOM 758 N N . PRO A 1 99 ? 17.977 -14.173 -16.403 1.00 50.81 99 PRO A N 1
ATOM 759 C CA . PRO A 1 99 ? 16.648 -14.344 -16.946 1.00 50.81 99 PRO A CA 1
ATOM 760 C C . PRO A 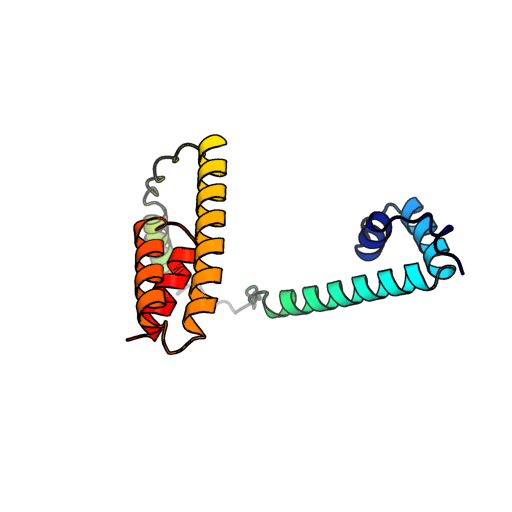1 99 ? 16.543 -13.244 -17.992 1.00 50.81 99 PRO A C 1
ATOM 762 O O . PRO A 1 99 ? 16.888 -12.094 -17.699 1.00 50.81 99 PRO A O 1
ATOM 765 N N . ALA A 1 100 ? 16.260 -13.655 -19.232 1.00 54.84 100 ALA A N 1
ATOM 766 C CA . ALA A 1 100 ? 16.151 -12.761 -20.370 1.00 54.84 100 ALA A CA 1
ATOM 767 C C . ALA A 1 100 ? 15.445 -11.505 -19.878 1.00 54.84 100 ALA A C 1
ATOM 769 O O . ALA A 1 100 ? 14.392 -11.625 -19.252 1.00 54.84 100 ALA A O 1
ATOM 770 N N . ARG A 1 101 ? 16.116 -10.357 -20.025 1.00 52.09 101 ARG A N 1
ATOM 771 C CA . ARG A 1 101 ? 15.646 -9.041 -19.601 1.00 52.09 101 ARG A CA 1
ATOM 772 C C . ARG A 1 101 ? 14.207 -8.939 -20.098 1.00 52.09 101 ARG A C 1
ATOM 774 O O . ARG A 1 101 ? 14.004 -8.761 -21.291 1.00 52.09 101 ARG A O 1
ATOM 781 N N . ALA A 1 102 ? 13.241 -9.203 -19.219 1.00 65.38 102 ALA A N 1
ATOM 782 C CA . ALA A 1 102 ? 11.844 -9.055 -19.565 1.00 65.38 102 ALA A CA 1
ATOM 783 C C . ALA A 1 102 ? 11.726 -7.584 -19.936 1.00 65.38 102 ALA A C 1
ATOM 785 O O . ALA A 1 102 ? 12.168 -6.734 -19.153 1.00 65.38 102 ALA A O 1
ATOM 786 N N . ASP A 1 103 ? 11.292 -7.310 -21.164 1.00 75.88 103 ASP A N 1
ATOM 787 C CA . ASP A 1 103 ? 11.133 -5.947 -21.643 1.00 75.88 103 ASP A CA 1
ATOM 788 C C . ASP A 1 103 ? 10.418 -5.140 -20.562 1.00 75.88 103 ASP A C 1
ATOM 790 O O . ASP A 1 103 ? 9.473 -5.625 -19.930 1.00 75.88 103 ASP A O 1
ATOM 794 N N . ALA A 1 104 ? 10.941 -3.947 -20.269 1.00 80.19 104 ALA A N 1
ATOM 795 C CA . ALA A 1 104 ? 10.333 -3.095 -19.264 1.00 80.19 104 ALA A CA 1
ATOM 796 C C . ALA A 1 104 ? 8.843 -2.936 -19.623 1.00 80.19 104 ALA A C 1
ATOM 798 O O . ALA A 1 104 ? 8.544 -2.635 -20.784 1.00 80.19 104 ALA A O 1
ATOM 799 N N . PRO A 1 105 ? 7.918 -3.185 -18.678 1.00 83.94 105 PRO A N 1
ATOM 800 C CA . PRO A 1 105 ? 6.495 -3.170 -18.975 1.00 83.94 105 PRO A CA 1
ATOM 801 C C . PRO A 1 105 ? 6.119 -1.817 -19.571 1.00 83.94 105 PRO A C 1
ATOM 803 O O . PRO A 1 105 ? 6.568 -0.765 -19.106 1.00 83.94 105 PRO A O 1
ATOM 806 N N . THR A 1 106 ? 5.307 -1.847 -20.623 1.00 92.12 106 THR A N 1
ATOM 807 C CA . THR A 1 106 ? 4.852 -0.612 -21.269 1.00 92.12 106 THR A CA 1
ATOM 808 C C . THR A 1 106 ? 3.947 0.169 -20.316 1.00 92.12 106 THR A C 1
ATOM 810 O O . THR A 1 106 ? 3.315 -0.413 -19.434 1.00 92.12 106 THR A O 1
ATOM 813 N N . LEU A 1 107 ? 3.831 1.488 -20.500 1.00 94.81 107 LEU A N 1
ATOM 814 C CA . LEU A 1 107 ? 2.928 2.306 -19.681 1.00 94.81 107 LEU A CA 1
ATOM 815 C C . LEU A 1 107 ? 1.487 1.767 -19.701 1.00 94.81 107 LEU A C 1
ATOM 817 O O . LEU A 1 107 ? 0.854 1.688 -18.654 1.00 94.81 107 LEU A O 1
ATOM 821 N N . ALA A 1 108 ? 1.009 1.322 -20.867 1.00 94.00 108 ALA A N 1
ATOM 822 C CA . ALA A 1 108 ? -0.314 0.719 -21.018 1.00 94.00 108 ALA A CA 1
ATOM 823 C C . ALA A 1 108 ? -0.468 -0.569 -20.190 1.00 94.00 108 ALA A C 1
ATOM 825 O O . ALA A 1 108 ? -1.520 -0.826 -19.609 1.00 94.00 108 ALA A O 1
ATOM 826 N N . GLU A 1 109 ? 0.591 -1.375 -20.094 1.00 93.38 109 GLU A N 1
ATOM 827 C CA . GLU A 1 109 ? 0.585 -2.582 -19.272 1.00 93.38 109 GLU A CA 1
ATOM 828 C C . GLU A 1 109 ? 0.586 -2.250 -17.775 1.00 93.38 109 GLU A C 1
ATOM 830 O O . GLU A 1 109 ? -0.138 -2.882 -17.004 1.00 93.38 109 GLU A O 1
ATOM 835 N N . ILE A 1 110 ? 1.346 -1.231 -17.364 1.00 94.44 110 ILE A N 1
ATOM 836 C CA . ILE A 1 110 ? 1.341 -0.727 -15.985 1.00 94.44 110 ILE A CA 1
ATOM 837 C C . ILE A 1 110 ? -0.058 -0.213 -15.617 1.00 94.44 110 ILE A C 1
ATOM 839 O O . ILE A 1 110 ? -0.602 -0.607 -14.586 1.00 94.44 110 ILE A O 1
ATOM 843 N N . GLU A 1 111 ? -0.671 0.608 -16.470 1.00 96.44 111 GLU A N 1
ATOM 844 C CA . GLU A 1 111 ? -2.006 1.173 -16.248 1.00 96.44 111 GLU A CA 1
ATOM 845 C C . GLU A 1 111 ? -3.087 0.086 -16.166 1.00 96.44 111 GLU A C 1
ATOM 847 O O . GLU A 1 111 ? -3.936 0.099 -15.266 1.00 96.44 111 GLU A O 1
ATOM 852 N N . ASN A 1 112 ? -3.017 -0.910 -17.051 1.00 96.06 112 ASN A N 1
ATOM 853 C CA . ASN A 1 112 ? -3.910 -2.060 -17.006 1.00 96.06 112 ASN A CA 1
ATOM 854 C C . ASN A 1 112 ? -3.755 -2.839 -15.687 1.00 96.06 112 ASN A C 1
ATOM 856 O O . ASN A 1 112 ? -4.748 -3.115 -15.013 1.00 96.06 112 ASN A O 1
ATOM 860 N N . ARG A 1 113 ? -2.517 -3.127 -15.254 1.00 94.88 113 ARG A N 1
ATOM 861 C CA . ARG A 1 113 ? -2.256 -3.804 -13.969 1.00 94.88 113 ARG A CA 1
ATOM 862 C C . ARG A 1 113 ? -2.774 -2.999 -12.776 1.00 94.88 113 ARG A C 1
ATOM 864 O O . ARG A 1 113 ? -3.330 -3.581 -11.841 1.00 94.88 113 ARG A O 1
ATOM 871 N N . MET A 1 114 ? -2.630 -1.673 -12.802 1.00 96.19 114 MET A N 1
ATOM 872 C CA . MET A 1 114 ? -3.171 -0.792 -11.762 1.00 96.19 114 MET A CA 1
ATOM 873 C C . MET A 1 114 ? -4.699 -0.846 -11.722 1.00 96.19 114 MET A C 1
ATOM 875 O O . MET A 1 114 ? -5.280 -0.980 -10.645 1.00 96.19 114 MET A O 1
ATOM 879 N N . THR A 1 115 ? -5.351 -0.807 -12.884 1.00 97.25 115 THR A N 1
ATOM 880 C CA . THR A 1 115 ? -6.814 -0.861 -12.988 1.00 97.25 115 THR A CA 1
ATOM 881 C C . THR A 1 115 ? -7.356 -2.206 -12.510 1.00 97.25 115 THR A C 1
ATOM 883 O O . THR A 1 115 ? -8.280 -2.234 -11.696 1.00 97.25 115 THR A O 1
ATOM 886 N N . GLN A 1 116 ? -6.744 -3.316 -12.933 1.00 96.69 116 GLN A N 1
ATOM 887 C CA . GLN A 1 116 ? -7.094 -4.658 -12.457 1.00 96.69 116 GLN A CA 1
ATOM 888 C C . GLN A 1 116 ? -6.927 -4.776 -10.937 1.00 96.69 116 GLN A C 1
ATOM 890 O O . GLN A 1 116 ? -7.825 -5.257 -10.248 1.00 96.69 116 GLN A O 1
ATOM 895 N N . SER A 1 117 ? -5.822 -4.260 -10.390 1.00 96.62 117 SER A N 1
ATOM 896 C CA . SER A 1 117 ? -5.573 -4.266 -8.942 1.00 96.62 117 SER A CA 1
ATOM 897 C C . SER A 1 117 ? -6.615 -3.449 -8.173 1.00 96.62 117 SER A C 1
ATOM 899 O O . SER A 1 117 ? -7.116 -3.898 -7.142 1.00 96.62 117 SER A O 1
ATOM 901 N N . ALA A 1 118 ? -6.989 -2.273 -8.684 1.00 97.50 118 ALA A N 1
ATOM 902 C CA . ALA A 1 118 ? -7.993 -1.415 -8.061 1.00 97.50 118 ALA A CA 1
ATOM 903 C C . ALA A 1 118 ? -9.395 -2.046 -8.084 1.00 97.50 118 ALA A C 1
ATOM 905 O O . ALA A 1 118 ? -10.115 -1.988 -7.085 1.00 97.50 118 ALA A O 1
ATOM 906 N N . GLN A 1 119 ? -9.786 -2.672 -9.197 1.00 97.88 119 GLN A N 1
ATOM 907 C CA . GLN A 1 119 ? -11.059 -3.390 -9.300 1.00 97.88 119 GLN A CA 1
ATOM 908 C C . GLN A 1 119 ? -11.111 -4.579 -8.337 1.00 97.88 119 GLN A C 1
ATOM 910 O O . GLN A 1 119 ? -12.068 -4.702 -7.570 1.00 97.88 119 GLN A O 1
ATOM 915 N N . ALA A 1 120 ? -10.059 -5.400 -8.311 1.00 97.88 120 ALA A N 1
ATOM 916 C CA . ALA A 1 120 ? -9.973 -6.554 -7.424 1.00 97.88 120 ALA A CA 1
ATOM 917 C C . ALA A 1 120 ? -10.042 -6.148 -5.941 1.00 97.88 120 ALA A C 1
ATOM 919 O O . ALA A 1 120 ? -10.736 -6.791 -5.155 1.00 97.88 120 ALA A O 1
ATOM 920 N N . ALA A 1 121 ? -9.390 -5.044 -5.560 1.00 97.81 121 ALA A N 1
ATOM 921 C CA . ALA A 1 121 ? -9.453 -4.512 -4.199 1.00 97.81 121 ALA A CA 1
ATOM 922 C C . ALA A 1 121 ? -10.873 -4.072 -3.803 1.00 97.81 121 ALA A C 1
ATOM 924 O O . ALA A 1 121 ? -11.330 -4.381 -2.703 1.00 97.81 121 ALA A O 1
ATOM 925 N N . ARG A 1 122 ? -11.607 -3.399 -4.701 1.00 97.81 122 ARG A N 1
ATOM 926 C CA . ARG A 1 122 ? -13.006 -3.003 -4.447 1.00 97.81 122 ARG A CA 1
ATOM 927 C C . ARG A 1 122 ? -13.916 -4.214 -4.258 1.00 97.81 122 ARG A C 1
ATOM 929 O O . ARG A 1 122 ? -14.759 -4.216 -3.358 1.00 97.81 122 ARG A O 1
ATOM 936 N N . LEU A 1 123 ? -13.734 -5.245 -5.084 1.00 97.44 123 LEU A N 1
ATOM 937 C CA . LEU A 1 123 ? -14.460 -6.502 -4.928 1.00 97.44 123 LEU A CA 1
ATOM 938 C C . LEU A 1 123 ? -14.144 -7.135 -3.575 1.00 97.44 123 LEU A C 1
ATOM 940 O O . LEU A 1 123 ? -15.072 -7.461 -2.844 1.00 97.44 123 LEU A O 1
ATOM 944 N N . LEU A 1 124 ? -12.867 -7.229 -3.196 1.00 97.62 124 LEU A N 1
ATOM 945 C CA . LEU A 1 124 ? -12.460 -7.818 -1.920 1.00 97.62 124 LEU A CA 1
ATOM 946 C C . LEU A 1 124 ? -13.151 -7.153 -0.721 1.00 97.62 124 LEU A C 1
ATOM 948 O O . LEU A 1 124 ? -13.747 -7.857 0.089 1.00 97.62 124 LEU A O 1
ATOM 952 N N . VAL A 1 125 ? -13.143 -5.818 -0.654 1.00 97.81 125 VAL A N 1
ATOM 953 C CA . VAL A 1 125 ? -13.810 -5.059 0.422 1.00 97.81 125 VAL A CA 1
ATOM 954 C C . VAL A 1 125 ? -15.309 -5.373 0.477 1.00 97.81 125 VAL A C 1
ATOM 956 O O . VAL A 1 125 ? -15.871 -5.589 1.550 1.00 97.81 125 VAL A O 1
ATOM 959 N N . THR A 1 126 ? -15.959 -5.456 -0.686 1.00 97.19 126 THR A N 1
ATOM 960 C CA . THR A 1 126 ? -17.385 -5.808 -0.773 1.00 97.19 126 THR A CA 1
ATOM 961 C C . THR A 1 126 ? -17.639 -7.215 -0.229 1.00 97.19 126 THR A C 1
ATOM 963 O O . THR A 1 126 ? -18.602 -7.442 0.501 1.00 97.19 126 THR A O 1
ATOM 966 N N . VAL A 1 127 ? -16.764 -8.169 -0.549 1.00 96.69 127 VAL A N 1
ATOM 967 C CA . VAL A 1 127 ? -16.888 -9.558 -0.091 1.00 96.69 127 VAL A CA 1
ATOM 968 C C . VAL A 1 127 ? -16.658 -9.684 1.414 1.00 96.69 127 VAL A C 1
ATOM 970 O O . VAL A 1 127 ? -17.394 -10.414 2.072 1.00 96.69 127 VAL A O 1
ATOM 973 N N . GLU A 1 128 ? -15.702 -8.948 1.980 1.00 94.88 128 GLU A N 1
ATOM 974 C CA . GLU A 1 128 ? -15.466 -8.914 3.431 1.00 94.88 128 GLU A CA 1
ATOM 975 C C . GLU A 1 128 ? -16.684 -8.375 4.195 1.00 94.88 128 GLU A C 1
ATOM 977 O O . GLU A 1 128 ? -17.041 -8.888 5.258 1.00 94.88 128 GLU A O 1
ATOM 982 N N . GLN A 1 129 ? -17.396 -7.401 3.623 1.00 94.75 129 GLN A N 1
ATOM 983 C CA . GLN A 1 129 ? -18.661 -6.938 4.187 1.00 94.75 129 GLN A CA 1
ATOM 984 C C . GLN A 1 129 ? -19.744 -8.029 4.138 1.00 94.75 129 GLN A C 1
ATOM 986 O O . GLN A 1 129 ? -20.492 -8.184 5.105 1.00 94.75 129 GLN A O 1
ATOM 991 N N . LEU A 1 130 ? -19.826 -8.812 3.056 1.00 93.31 130 LEU A N 1
ATOM 992 C CA . LEU A 1 130 ? -20.761 -9.942 2.959 1.00 93.31 130 LEU A CA 1
ATOM 993 C C . LEU A 1 130 ? -20.420 -11.058 3.955 1.00 93.31 130 LEU A C 1
ATOM 995 O O . LEU A 1 130 ? -21.325 -11.646 4.540 1.00 93.31 130 LEU A O 1
ATOM 999 N N . GLU A 1 131 ? -19.132 -11.322 4.192 1.00 93.06 131 GLU A N 1
ATOM 1000 C CA . GLU A 1 131 ? -18.661 -12.314 5.167 1.00 93.06 131 GLU A CA 1
ATOM 1001 C C . GLU A 1 131 ? -19.161 -12.017 6.590 1.00 93.06 131 GLU A C 1
ATOM 1003 O O . GLU A 1 131 ? -19.484 -12.949 7.332 1.00 93.06 131 GLU A O 1
ATOM 1008 N N . SER A 1 132 ? -19.269 -10.735 6.963 1.00 90.19 132 SER A N 1
ATOM 1009 C CA . SER A 1 132 ? -19.770 -10.326 8.286 1.00 90.19 132 SER A CA 1
ATOM 1010 C C . SER A 1 132 ? -21.211 -10.779 8.562 1.00 90.19 132 SER A C 1
ATOM 1012 O O . SER A 1 132 ? -21.624 -10.880 9.718 1.00 90.19 132 SER A O 1
ATOM 1014 N N . GLN A 1 133 ? -21.972 -11.104 7.512 1.00 93.38 133 GLN A N 1
ATOM 1015 C CA . GLN A 1 133 ? -23.338 -11.601 7.607 1.00 93.38 133 GLN A CA 1
ATOM 1016 C C . GLN A 1 133 ? -23.346 -13.128 7.498 1.00 93.38 133 GLN A C 1
ATOM 1018 O O . GLN A 1 133 ? -23.078 -13.698 6.440 1.00 93.38 133 GLN A O 1
ATOM 1023 N N . ALA A 1 134 ? -23.708 -13.813 8.588 1.00 87.31 134 ALA A N 1
ATOM 1024 C CA . ALA A 1 134 ? -23.674 -15.277 8.656 1.00 87.31 134 ALA A CA 1
ATOM 1025 C C . ALA A 1 134 ? -24.486 -15.968 7.540 1.00 87.31 134 ALA A C 1
ATOM 1027 O O . ALA A 1 134 ? -24.064 -17.006 7.033 1.00 87.31 134 ALA A O 1
ATOM 1028 N N . SER A 1 135 ? -25.608 -15.376 7.120 1.00 92.69 135 SER A N 1
ATOM 1029 C CA . SER A 1 135 ? -26.469 -15.881 6.041 1.00 92.69 135 SER A CA 1
ATOM 1030 C C . SER A 1 135 ? -25.849 -15.782 4.642 1.00 92.69 135 SER A C 1
ATOM 1032 O O . SER A 1 135 ? -26.300 -16.474 3.735 1.00 92.69 135 SER A O 1
ATOM 1034 N N . LEU A 1 136 ? -24.823 -14.947 4.450 1.00 94.38 136 LEU A N 1
ATOM 1035 C CA . LEU A 1 136 ? -24.202 -14.684 3.146 1.00 94.38 136 LEU A CA 1
ATOM 1036 C C . LEU A 1 136 ? -22.809 -15.306 3.008 1.00 94.38 136 LEU A C 1
ATOM 1038 O O . LEU A 1 136 ? -22.120 -15.079 2.013 1.00 94.38 136 LEU A O 1
ATOM 1042 N N . ARG A 1 137 ? -22.395 -16.138 3.969 1.00 92.06 137 ARG A N 1
ATOM 1043 C CA . ARG A 1 137 ? -21.061 -16.747 3.984 1.00 92.06 137 ARG A CA 1
ATOM 1044 C C . ARG A 1 137 ? -20.764 -17.573 2.726 1.00 92.06 137 ARG A C 1
ATOM 1046 O O . ARG A 1 137 ? -19.653 -17.505 2.206 1.00 92.06 137 ARG A O 1
ATOM 1053 N N . ASP A 1 138 ? -21.735 -18.315 2.198 1.00 94.06 138 ASP A N 1
ATOM 1054 C CA . ASP A 1 138 ? -21.534 -19.111 0.977 1.00 94.06 138 ASP A CA 1
ATOM 1055 C C . ASP A 1 138 ? -21.400 -18.240 -0.277 1.00 94.06 138 ASP A C 1
ATOM 1057 O O . ASP A 1 138 ? -20.578 -18.527 -1.154 1.00 94.06 138 ASP A O 1
ATOM 1061 N N . VAL A 1 139 ? -22.129 -17.120 -0.325 1.00 95.06 139 VAL A N 1
ATOM 1062 C CA . VAL A 1 139 ? -21.977 -16.107 -1.379 1.00 95.06 139 VAL A CA 1
ATOM 1063 C C . VAL A 1 139 ? -20.582 -15.491 -1.301 1.00 95.06 139 VAL A C 1
ATOM 1065 O O . VAL A 1 139 ? -19.897 -15.414 -2.320 1.00 95.06 139 VAL A O 1
ATOM 1068 N N . ALA A 1 140 ? -20.110 -15.144 -0.099 1.00 95.75 140 ALA A N 1
ATOM 1069 C CA . ALA A 1 140 ? -18.765 -14.612 0.102 1.00 95.75 140 ALA A CA 1
ATOM 1070 C C . ALA A 1 140 ? -17.679 -15.598 -0.367 1.00 95.75 140 ALA A C 1
ATOM 1072 O O . ALA A 1 140 ? -16.782 -15.216 -1.120 1.00 95.75 140 ALA A O 1
ATOM 1073 N N . LYS A 1 141 ? -17.799 -16.895 -0.037 1.00 96.06 141 LYS A N 1
ATOM 1074 C CA . LYS A 1 141 ? -16.894 -17.943 -0.552 1.00 96.06 141 LYS A CA 1
ATOM 1075 C C . LYS A 1 141 ? -16.885 -18.001 -2.080 1.00 96.06 141 LYS A C 1
ATOM 1077 O O . LYS A 1 141 ? -15.820 -18.148 -2.677 1.00 96.06 141 LYS A O 1
ATOM 1082 N N . SER A 1 142 ? -18.050 -17.901 -2.720 1.00 96.62 142 SER A N 1
ATOM 1083 C CA . SER A 1 142 ? -18.139 -17.879 -4.184 1.00 96.62 142 SER A CA 1
ATOM 1084 C C . SER A 1 142 ? -17.428 -16.662 -4.778 1.00 96.62 142 SER A C 1
ATOM 1086 O O . SER A 1 142 ? -16.684 -16.800 -5.746 1.00 96.62 142 SER A O 1
ATOM 1088 N N . GLN A 1 143 ? -17.597 -15.485 -4.174 1.00 97.31 143 GLN A N 1
ATOM 1089 C CA . GLN A 1 143 ? -16.960 -14.257 -4.647 1.00 97.31 143 GLN A CA 1
ATOM 1090 C C . GLN A 1 143 ? -15.438 -14.264 -4.444 1.00 97.31 143 GLN A C 1
ATOM 1092 O O . GLN A 1 143 ? -14.701 -13.843 -5.331 1.00 97.31 143 GLN A O 1
ATOM 1097 N N . TYR A 1 144 ? -14.932 -14.831 -3.344 1.00 97.31 144 TYR A N 1
ATOM 1098 C CA . TYR A 1 144 ? -13.487 -15.033 -3.190 1.00 97.31 144 TYR A CA 1
ATOM 1099 C C . TYR A 1 144 ? -12.907 -15.932 -4.291 1.00 97.31 144 TYR A C 1
ATOM 1101 O O . TYR A 1 144 ? -11.834 -15.640 -4.815 1.00 97.31 144 TYR A O 1
ATOM 1109 N N . ARG A 1 145 ? -13.618 -16.998 -4.694 1.00 97.50 145 ARG A N 1
ATOM 1110 C CA . ARG A 1 145 ? -13.188 -17.845 -5.823 1.00 97.50 145 ARG A CA 1
ATOM 1111 C C . ARG A 1 145 ? -13.196 -17.086 -7.147 1.00 97.50 145 ARG A C 1
ATOM 1113 O O . ARG A 1 145 ? -12.294 -17.296 -7.951 1.00 97.50 145 ARG A O 1
ATOM 1120 N N . TYR A 1 146 ? -14.168 -16.201 -7.353 1.00 97.56 146 TYR A N 1
ATOM 1121 C CA . TYR A 1 146 ? -14.209 -15.338 -8.532 1.00 97.56 146 TYR A CA 1
ATOM 1122 C C . TYR A 1 146 ? -12.988 -14.408 -8.598 1.00 97.56 146 TYR A C 1
ATOM 1124 O O . TYR A 1 146 ? -12.313 -14.372 -9.622 1.00 97.56 146 TYR A O 1
ATOM 1132 N N . ILE A 1 147 ? -12.628 -13.744 -7.491 1.00 97.38 147 ILE A N 1
ATOM 1133 C CA . ILE A 1 147 ? -11.435 -12.876 -7.432 1.00 97.38 147 ILE A CA 1
ATOM 1134 C C . ILE A 1 147 ? -10.158 -13.661 -7.777 1.00 97.38 147 ILE A C 1
ATOM 1136 O O . ILE A 1 147 ? -9.299 -13.147 -8.489 1.00 97.38 147 ILE A O 1
ATOM 1140 N N . LEU A 1 148 ? -10.037 -14.909 -7.310 1.00 97.69 148 LEU A N 1
ATOM 1141 C CA . LEU A 1 148 ? -8.894 -15.771 -7.634 1.00 97.69 148 LEU A CA 1
ATOM 1142 C C . LEU A 1 148 ? -8.815 -16.155 -9.115 1.00 97.69 148 LEU A C 1
ATOM 1144 O O . LEU A 1 148 ? -7.709 -16.329 -9.621 1.00 97.69 148 LEU A O 1
ATOM 1148 N N . ALA A 1 149 ? -9.959 -16.339 -9.774 1.00 97.56 149 ALA A N 1
ATOM 1149 C CA . ALA A 1 149 ? -10.018 -16.726 -11.178 1.00 97.56 149 ALA A CA 1
ATOM 1150 C C . ALA A 1 149 ? -9.763 -15.533 -12.110 1.00 97.56 149 ALA A C 1
ATOM 1152 O O . ALA A 1 149 ? -8.989 -15.655 -13.053 1.00 97.56 149 ALA A O 1
ATOM 1153 N N . GLU A 1 150 ? -10.384 -14.388 -11.820 1.00 97.56 150 GLU A N 1
ATOM 1154 C CA . GLU A 1 150 ? -10.369 -13.215 -12.702 1.00 97.56 150 GLU A CA 1
ATOM 1155 C C . GLU A 1 150 ? -9.143 -12.314 -12.477 1.00 97.56 150 GLU A C 1
ATOM 1157 O O . GLU A 1 150 ? -8.630 -11.704 -13.412 1.00 97.56 150 GLU A O 1
ATOM 1162 N N . TYR A 1 151 ? -8.626 -12.249 -11.244 1.00 96.88 151 TYR A N 1
ATOM 1163 C CA . TYR A 1 151 ? -7.542 -11.334 -10.863 1.00 96.88 151 TYR A CA 1
ATOM 1164 C C . TYR A 1 151 ? -6.356 -12.044 -10.180 1.00 96.88 151 TYR A C 1
ATOM 1166 O O . TYR A 1 151 ? -5.913 -11.593 -9.115 1.00 96.88 151 TYR A O 1
ATOM 1174 N N . PRO A 1 152 ? -5.806 -13.132 -10.758 1.00 96.25 152 PRO A N 1
ATOM 1175 C CA . PRO A 1 152 ? -4.888 -14.051 -10.073 1.00 96.25 152 PRO A CA 1
ATOM 1176 C C . PRO A 1 152 ? -3.596 -13.397 -9.564 1.00 96.25 152 PRO A C 1
ATOM 1178 O O . PRO A 1 152 ? -3.080 -13.789 -8.518 1.00 96.25 152 PRO A O 1
ATOM 1181 N N . GLU A 1 153 ? -3.106 -12.376 -10.268 1.00 94.19 153 GLU A N 1
ATOM 1182 C CA . GLU A 1 153 ? -1.831 -11.702 -9.985 1.00 94.19 153 GLU A CA 1
ATOM 1183 C C . GLU A 1 153 ? -1.967 -10.495 -9.035 1.00 94.19 153 GLU A C 1
ATOM 1185 O O . GLU A 1 153 ? -1.013 -9.751 -8.813 1.00 94.19 153 GLU A O 1
ATOM 1190 N N . THR A 1 154 ? -3.154 -10.262 -8.465 1.00 96.75 154 THR A N 1
ATOM 1191 C CA . THR A 1 154 ? -3.403 -9.108 -7.584 1.00 96.75 154 THR A CA 1
ATOM 1192 C C . THR A 1 154 ? -3.183 -9.435 -6.104 1.00 96.75 154 THR A C 1
ATOM 1194 O O . THR A 1 154 ? -3.330 -10.573 -5.648 1.00 96.75 154 THR A O 1
ATOM 1197 N N . SER A 1 155 ? -2.897 -8.411 -5.292 1.00 96.50 155 SER A N 1
ATOM 1198 C CA . SER A 1 155 ? -2.843 -8.553 -3.827 1.00 96.50 155 SER A CA 1
ATOM 1199 C C . SER A 1 155 ? -4.182 -9.013 -3.238 1.00 96.50 155 SER A C 1
ATOM 1201 O O . SER A 1 155 ? -4.202 -9.780 -2.272 1.00 96.50 155 SER A O 1
ATOM 1203 N N . ALA A 1 156 ? -5.296 -8.611 -3.857 1.00 96.75 156 ALA A N 1
ATOM 1204 C CA . ALA A 1 156 ? -6.635 -9.036 -3.480 1.00 96.75 156 ALA A CA 1
ATOM 1205 C C . ALA A 1 156 ? -6.845 -10.545 -3.670 1.00 96.75 156 ALA A C 1
ATOM 1207 O O . ALA A 1 156 ? -7.411 -11.190 -2.790 1.00 96.75 156 ALA A O 1
ATOM 1208 N N . ALA A 1 157 ? -6.325 -11.138 -4.749 1.00 97.38 157 ALA A N 1
ATOM 1209 C CA . ALA A 1 157 ? -6.341 -12.590 -4.923 1.00 97.38 157 ALA A CA 1
ATOM 1210 C C . ALA A 1 157 ? -5.534 -13.309 -3.832 1.00 97.38 157 ALA A C 1
ATOM 1212 O O . ALA A 1 157 ? -5.995 -14.303 -3.270 1.00 97.38 157 ALA A O 1
ATOM 1213 N N . LYS A 1 158 ? -4.368 -12.781 -3.444 1.00 97.62 158 LYS A N 1
ATOM 1214 C CA . LYS A 1 158 ? -3.602 -13.347 -2.320 1.00 97.62 158 LYS A CA 1
ATOM 1215 C C . LYS A 1 158 ? -4.408 -13.328 -1.013 1.00 97.62 158 LYS A C 1
ATOM 1217 O O . LYS A 1 158 ? -4.440 -14.338 -0.312 1.00 97.62 158 LYS A O 1
ATOM 1222 N N . ALA A 1 159 ? -5.089 -12.222 -0.709 1.00 97.06 159 ALA A N 1
ATOM 1223 C CA . ALA A 1 159 ? -5.960 -12.116 0.463 1.00 97.06 159 ALA A CA 1
ATOM 1224 C C . ALA A 1 159 ? -7.168 -13.071 0.384 1.00 97.06 159 ALA A C 1
ATOM 1226 O O . ALA A 1 159 ? -7.456 -13.783 1.346 1.00 97.06 159 ALA A O 1
ATOM 1227 N N . ALA A 1 160 ? -7.820 -13.160 -0.779 1.00 96.81 160 ALA A N 1
ATOM 1228 C CA . ALA A 1 160 ? -8.938 -14.072 -1.023 1.00 96.81 160 ALA A CA 1
ATOM 1229 C C . ALA A 1 160 ? -8.553 -15.545 -0.797 1.00 96.81 160 ALA A C 1
ATOM 1231 O O . ALA A 1 160 ? -9.343 -16.314 -0.246 1.00 96.81 160 ALA A O 1
ATOM 1232 N N . ARG A 1 161 ? -7.325 -15.939 -1.166 1.00 97.31 161 ARG A N 1
ATOM 1233 C CA . ARG A 1 161 ? -6.800 -17.290 -0.909 1.00 97.31 161 ARG A CA 1
ATOM 1234 C C . ARG A 1 161 ? -6.714 -17.587 0.587 1.00 97.31 161 ARG A C 1
ATOM 1236 O O . ARG A 1 161 ? -7.251 -18.598 1.026 1.00 97.31 161 ARG A O 1
ATOM 1243 N N . LEU A 1 162 ? -6.117 -16.676 1.357 1.00 97.12 162 LEU A N 1
ATOM 1244 C CA . LEU A 1 162 ? -5.996 -16.807 2.814 1.00 97.12 162 LEU A CA 1
ATOM 1245 C C . LEU A 1 162 ? -7.374 -16.894 3.488 1.00 97.12 162 LEU A C 1
ATOM 1247 O O . LEU A 1 162 ? -7.589 -17.711 4.381 1.00 97.12 162 LEU A O 1
ATOM 1251 N N . LYS A 1 163 ? -8.342 -16.097 3.020 1.00 95.19 163 LYS A N 1
ATOM 1252 C CA . LYS A 1 163 ? -9.728 -16.149 3.505 1.00 95.19 163 LYS A CA 1
ATOM 1253 C C . LYS A 1 163 ? -10.391 -17.495 3.213 1.00 95.19 163 LYS A C 1
ATOM 1255 O O . LYS A 1 163 ? -10.987 -18.086 4.109 1.00 95.19 163 LYS A O 1
ATOM 1260 N N . LEU A 1 164 ? -10.249 -18.029 2.001 1.00 95.06 164 LEU A N 1
ATOM 1261 C CA . LEU A 1 164 ? -10.779 -19.353 1.655 1.00 95.06 164 LEU A CA 1
ATOM 1262 C C . LEU A 1 164 ? -10.148 -20.488 2.463 1.00 95.06 164 LEU A C 1
ATOM 1264 O O . LEU A 1 164 ? -10.853 -21.435 2.808 1.00 95.06 164 LEU A O 1
ATOM 1268 N N . GLU A 1 165 ? -8.863 -20.384 2.793 1.00 95.38 165 GLU A N 1
ATOM 1269 C CA . GLU A 1 165 ? -8.189 -21.320 3.696 1.00 95.38 165 GLU A CA 1
ATOM 1270 C C . GLU A 1 165 ? -8.758 -21.247 5.118 1.00 95.38 165 GLU A C 1
ATOM 1272 O O . GLU A 1 165 ? -8.962 -22.289 5.728 1.00 95.38 165 GLU A O 1
ATOM 1277 N N . SER A 1 166 ? -9.109 -20.053 5.611 1.00 92.19 166 SER A N 1
ATOM 1278 C CA . SER A 1 166 ? -9.713 -19.878 6.945 1.00 92.19 166 SER A CA 1
ATOM 1279 C C . SER A 1 166 ? -11.140 -20.429 7.082 1.00 92.19 166 SER A C 1
ATOM 1281 O O . SER A 1 166 ? -11.624 -20.638 8.190 1.00 92.19 166 SER A O 1
ATOM 1283 N N . PHE A 1 167 ? -11.829 -20.664 5.963 1.00 85.44 167 PHE A N 1
ATOM 1284 C CA . PHE A 1 167 ? -13.175 -21.238 5.946 1.00 85.44 167 PHE A CA 1
ATOM 1285 C C . PHE A 1 167 ? -13.213 -22.770 5.969 1.00 85.44 167 PHE A C 1
ATOM 1287 O O . PHE A 1 167 ? -14.319 -23.327 6.010 1.00 85.44 167 PHE A O 1
ATOM 1294 N N . ARG A 1 168 ? -12.057 -23.422 5.816 1.00 78.69 168 ARG A N 1
ATOM 1295 C CA . ARG A 1 168 ? -11.905 -24.878 5.819 1.00 78.69 168 ARG A CA 1
ATOM 1296 C C . ARG A 1 168 ? -11.706 -25.375 7.244 1.00 78.69 168 ARG A C 1
ATOM 1298 O O . ARG A 1 168 ? -12.319 -26.419 7.545 1.00 78.69 168 ARG A O 1
#

Sequence (168 aa):
MNRDSCQITGELLVDFADDTLSCEEAARVREHVEQCPQCRATV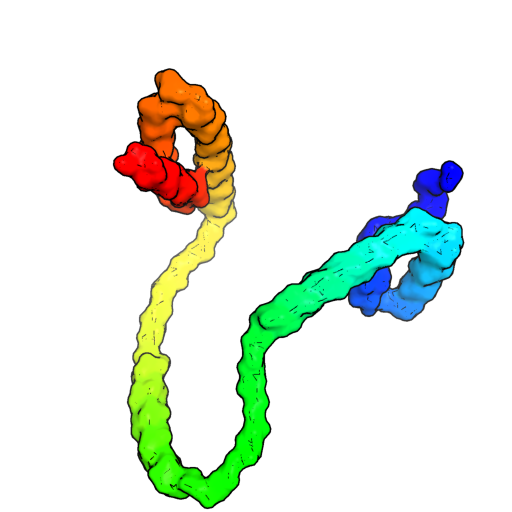EALKQSLETAQAIWRDNACPASSARTLPLHWRRYAAVAATVLLAAGALMYRPARQPARADAPTLAEIENRMTQSAQAARLLVTVEQLESQASLRDVAKSQYRYILAEYPETSAAKAARLKLESFR

Radius of gyration: 28.73 Å; chains: 1; bounding box: 75×60×40 Å

pLDDT: mean 81.37, std 17.4, range [40.72, 97.88]